Protein AF-A0A1F8JS07-F1 (afdb_monomer_lite)

Radius of gyration: 33.63 Å; chains: 1; bounding box: 83×25×82 Å

Secondary structure (DSSP, 8-state):
---PPPHHHHHHHHHHHHHHHHHHHHHHHHHHHHHTTS-----------TTEEEEEEEESBSS-EEEEEETT-BHHHHTTTSPBPTTB-TTGGG--PBP-TTEEEEEPBPP--

pLDDT: mean 85.99, std 13.15, range [44.19, 96.38]

Structure (mmCIF, N/CA/C/O backbone):
data_AF-A0A1F8JS07-F1
#
_entry.id   AF-A0A1F8JS07-F1
#
loop_
_atom_site.group_PDB
_atom_site.id
_atom_site.type_symbol
_atom_site.label_atom_id
_atom_site.label_alt_id
_atom_site.label_comp_id
_atom_site.label_asym_id
_atom_site.label_entity_id
_atom_site.label_seq_id
_atom_site.pdbx_PDB_ins_code
_atom_site.Cartn_x
_atom_site.Cartn_y
_atom_site.Cartn_z
_atom_site.occupancy
_atom_site.B_iso_or_equiv
_atom_site.auth_seq_id
_atom_site.auth_comp_id
_atom_site.auth_asym_id
_atom_site.auth_atom_id
_atom_site.pdbx_PDB_model_num
ATOM 1 N N . MET A 1 1 ? 57.724 15.521 -56.483 1.00 44.19 1 MET A N 1
ATOM 2 C CA . MET A 1 1 ? 58.645 15.297 -55.344 1.00 44.19 1 MET A CA 1
ATOM 3 C C . MET A 1 1 ? 57.844 14.746 -54.173 1.00 44.19 1 MET A C 1
ATOM 5 O O . MET A 1 1 ? 56.976 15.453 -53.682 1.00 44.19 1 MET A O 1
ATOM 9 N N . LYS A 1 2 ? 58.064 13.491 -53.761 1.00 54.97 2 LYS A N 1
ATOM 10 C CA . LYS A 1 2 ? 57.433 12.936 -52.552 1.00 54.97 2 LYS A CA 1
ATOM 11 C C . LYS A 1 2 ? 58.319 13.303 -51.362 1.00 54.97 2 LYS A C 1
ATOM 13 O O . LYS A 1 2 ? 59.389 12.723 -51.215 1.00 54.97 2 LYS A O 1
ATOM 18 N N . LYS A 1 3 ? 57.925 14.303 -50.571 1.00 73.44 3 LYS A N 1
ATOM 19 C CA . LYS A 1 3 ? 58.585 14.574 -49.288 1.00 73.44 3 LYS A CA 1
ATOM 20 C C . LYS A 1 3 ? 58.108 13.502 -48.312 1.00 73.44 3 LYS A C 1
ATOM 22 O O . LYS A 1 3 ? 56.935 13.479 -47.955 1.00 73.44 3 LYS A O 1
ATOM 27 N N . SER A 1 4 ?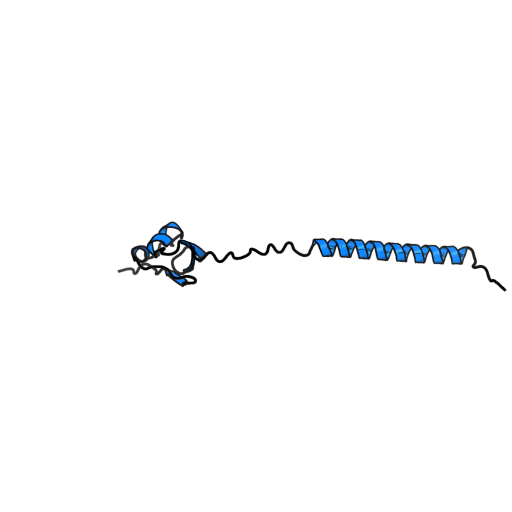 58.988 12.555 -47.997 1.00 79.19 4 SER A N 1
ATOM 28 C CA . SER A 1 4 ? 58.749 11.604 -46.914 1.00 79.19 4 SER A CA 1
ATOM 29 C C . SER A 1 4 ? 58.828 12.362 -45.598 1.00 79.19 4 SER A C 1
ATOM 31 O O . SER A 1 4 ? 59.750 13.154 -45.419 1.00 79.19 4 SER A O 1
ATOM 33 N N . LEU A 1 5 ? 57.875 12.108 -44.708 1.00 82.00 5 LEU A N 1
ATOM 34 C CA . LEU A 1 5 ? 57.876 12.647 -43.351 1.00 82.00 5 LEU A CA 1
ATOM 35 C C . LEU A 1 5 ? 59.124 12.171 -42.598 1.00 82.00 5 LEU A C 1
ATOM 37 O O . LEU A 1 5 ? 59.589 11.039 -42.799 1.00 82.00 5 LEU A O 1
ATOM 41 N N . GLU A 1 6 ? 59.657 13.028 -41.734 1.00 89.56 6 GLU A N 1
ATOM 42 C CA . GLU A 1 6 ? 60.784 12.683 -40.875 1.00 89.56 6 GLU A CA 1
ATOM 43 C C . GLU A 1 6 ? 60.348 11.687 -39.790 1.00 89.56 6 GLU A C 1
ATOM 45 O O . GLU A 1 6 ? 59.177 11.587 -39.417 1.00 89.56 6 GLU A O 1
ATOM 50 N N . LYS A 1 7 ? 61.296 10.903 -39.265 1.00 89.00 7 LYS A N 1
ATOM 51 C CA . LYS A 1 7 ? 60.994 9.870 -38.254 1.00 89.00 7 LYS A CA 1
ATOM 52 C C . LYS A 1 7 ? 60.319 10.452 -37.000 1.00 89.00 7 LYS A C 1
ATOM 54 O O . LYS A 1 7 ? 59.499 9.779 -36.382 1.00 89.00 7 LYS A O 1
ATOM 59 N N . SER A 1 8 ? 60.653 11.692 -36.645 1.00 89.44 8 SER A N 1
ATOM 60 C CA . SER A 1 8 ? 60.054 12.454 -35.542 1.00 89.44 8 SER A CA 1
ATOM 61 C C . SER A 1 8 ? 58.581 12.793 -35.794 1.00 89.44 8 SER A C 1
ATOM 63 O O . SER A 1 8 ? 57.759 12.672 -34.888 1.00 89.44 8 SER A O 1
ATOM 65 N N . GLU A 1 9 ? 58.224 13.152 -37.026 1.00 90.38 9 GLU A N 1
ATOM 66 C CA . GLU A 1 9 ? 56.847 13.462 -37.422 1.00 90.38 9 GLU A CA 1
ATOM 67 C C . GLU A 1 9 ? 55.972 12.206 -37.390 1.00 90.38 9 GLU A C 1
ATOM 69 O O . GLU A 1 9 ? 54.854 12.238 -36.881 1.00 90.38 9 GLU A O 1
ATOM 74 N N . TRP A 1 10 ? 56.508 11.066 -37.837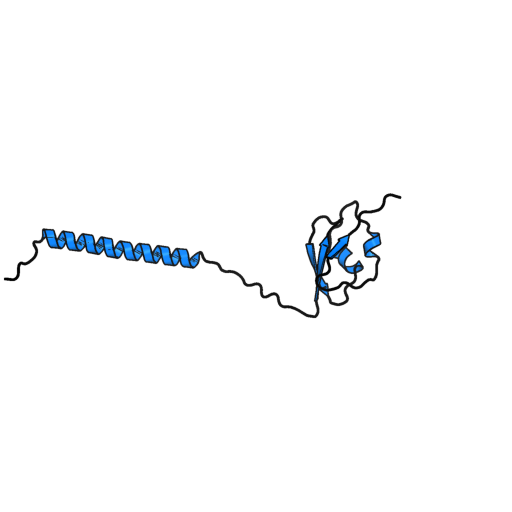 1.00 92.31 10 TRP A N 1
ATOM 75 C CA . TRP A 1 10 ? 55.833 9.773 -37.704 1.00 92.31 10 TRP A CA 1
ATOM 76 C C . TRP A 1 10 ? 55.570 9.389 -36.249 1.00 92.31 10 TRP A C 1
ATOM 78 O O . TRP A 1 10 ? 54.503 8.858 -35.938 1.00 92.31 10 TRP A O 1
ATOM 88 N N . PHE A 1 11 ? 56.516 9.677 -35.352 1.00 94.31 11 PHE A N 1
ATOM 89 C CA . PHE A 1 11 ? 56.336 9.424 -33.927 1.00 94.31 11 PHE A CA 1
ATOM 90 C C . PHE A 1 11 ? 55.212 10.287 -33.339 1.00 94.31 11 PHE A C 1
ATOM 92 O O . PHE A 1 11 ? 54.354 9.764 -32.634 1.00 94.31 11 PHE A O 1
ATOM 99 N N . LEU A 1 12 ? 55.160 11.578 -33.685 1.00 93.94 12 LEU A N 1
ATOM 100 C CA . LEU A 1 12 ? 54.079 12.474 -33.262 1.00 93.94 12 LEU A CA 1
ATOM 101 C C . LEU A 1 12 ? 52.713 12.018 -33.785 1.00 93.94 12 LEU A C 1
ATOM 103 O O . LEU A 1 12 ? 51.741 11.979 -33.038 1.00 93.94 12 LEU A O 1
ATOM 107 N N . ILE A 1 13 ? 52.625 11.623 -35.054 1.00 94.12 13 ILE A N 1
ATOM 108 C CA . ILE A 1 13 ? 51.368 11.122 -35.627 1.00 94.12 13 ILE A CA 1
ATOM 109 C C . ILE A 1 13 ? 50.908 9.859 -34.886 1.00 94.12 13 ILE A C 1
ATOM 111 O O . ILE A 1 13 ? 49.729 9.735 -34.555 1.00 94.12 13 ILE A O 1
ATOM 115 N N . ALA A 1 14 ? 51.829 8.945 -34.574 1.00 94.25 14 ALA A N 1
ATOM 116 C CA . ALA A 1 14 ? 51.511 7.719 -33.850 1.00 94.25 14 ALA A CA 1
ATOM 117 C C . ALA A 1 14 ? 51.017 7.986 -32.416 1.00 94.25 14 ALA A C 1
ATOM 119 O O . ALA A 1 14 ? 50.084 7.319 -31.963 1.00 94.25 14 ALA A O 1
ATOM 120 N N . THR A 1 15 ? 51.590 8.965 -31.708 1.00 95.12 15 THR A N 1
ATOM 121 C CA . THR A 1 15 ? 51.142 9.324 -30.353 1.00 95.12 15 THR A CA 1
ATOM 122 C C . THR A 1 15 ? 49.781 10.015 -30.359 1.00 95.12 15 THR A C 1
ATOM 124 O O . THR A 1 15 ? 48.932 9.687 -29.534 1.00 95.12 15 THR A O 1
ATOM 127 N N . PHE A 1 16 ? 49.511 10.912 -31.312 1.00 95.69 16 PHE A N 1
ATOM 128 C CA . PHE A 1 16 ? 48.179 11.509 -31.447 1.00 95.69 16 PHE A CA 1
ATOM 129 C C . PHE A 1 16 ? 47.118 10.467 -31.810 1.00 95.69 16 PHE A C 1
ATOM 131 O O . PHE A 1 16 ? 46.020 10.488 -31.253 1.00 95.69 16 PHE A O 1
ATOM 138 N N . LEU A 1 17 ? 47.449 9.518 -32.690 1.00 95.31 17 LEU A N 1
ATOM 139 C CA . LEU A 1 17 ? 46.542 8.437 -33.065 1.00 95.31 17 LEU A CA 1
ATOM 140 C C . LEU A 1 17 ? 46.221 7.525 -31.870 1.00 95.31 17 LEU A C 1
ATOM 142 O O . LEU A 1 17 ? 45.063 7.154 -31.679 1.00 95.31 17 LEU A O 1
ATOM 146 N N . SER A 1 18 ? 47.214 7.189 -31.039 1.00 94.88 18 SER A N 1
ATOM 147 C CA . SER A 1 18 ? 46.994 6.340 -29.862 1.00 94.88 18 SER A CA 1
ATOM 148 C C . SER A 1 18 ? 46.135 7.034 -28.802 1.00 94.88 18 SER A C 1
ATOM 150 O O . SER A 1 18 ? 45.213 6.415 -28.269 1.00 94.88 18 SER A O 1
ATOM 152 N N . LEU A 1 19 ? 46.362 8.331 -28.559 1.00 94.62 19 LEU A N 1
ATOM 153 C CA . LEU A 1 19 ? 45.531 9.145 -27.669 1.00 94.62 19 LEU A CA 1
ATOM 154 C C . LEU A 1 19 ? 44.087 9.235 -28.169 1.00 94.62 19 LEU A C 1
ATOM 156 O O . LEU A 1 19 ? 43.148 9.126 -27.380 1.00 94.62 19 LEU A O 1
ATOM 160 N N . PHE A 1 20 ? 43.901 9.383 -29.481 1.00 94.50 20 PHE A N 1
ATOM 161 C CA . PHE A 1 20 ? 42.575 9.414 -30.085 1.00 94.50 20 PHE A CA 1
ATOM 162 C C . PHE A 1 20 ? 41.837 8.089 -29.863 1.00 94.50 20 PHE A C 1
ATOM 164 O O . PHE A 1 20 ? 40.735 8.090 -29.324 1.00 94.50 20 PHE A O 1
ATOM 171 N N . ILE A 1 21 ? 42.460 6.946 -30.168 1.00 94.00 21 ILE A N 1
ATOM 172 C CA . ILE A 1 21 ? 41.859 5.616 -29.964 1.00 94.00 21 ILE A CA 1
ATOM 173 C C . ILE A 1 21 ? 41.523 5.371 -28.484 1.00 94.00 21 ILE A C 1
ATOM 175 O O . ILE A 1 21 ? 40.431 4.888 -28.172 1.00 94.00 21 ILE A O 1
ATOM 179 N N . ALA A 1 22 ? 42.418 5.747 -27.566 1.00 92.06 22 ALA A N 1
ATOM 180 C CA . ALA A 1 22 ? 42.179 5.645 -26.128 1.00 92.06 22 ALA A CA 1
ATOM 181 C C . ALA A 1 22 ? 40.964 6.478 -25.681 1.00 92.06 22 ALA A C 1
ATOM 183 O O . ALA A 1 22 ? 40.148 5.996 -24.896 1.00 92.06 22 ALA A O 1
ATOM 184 N N . SER A 1 23 ? 40.786 7.682 -26.233 1.00 89.50 23 SER A N 1
ATOM 185 C CA . SER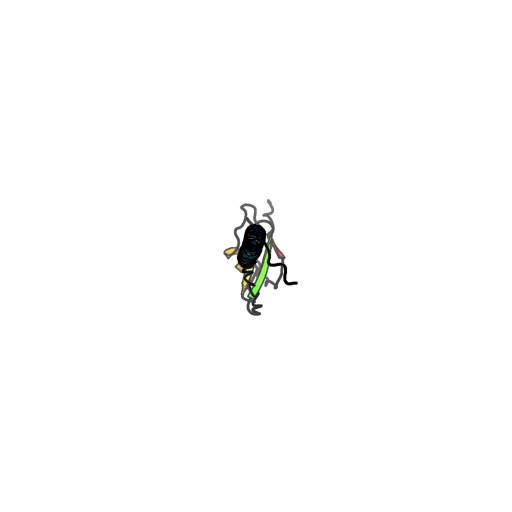 A 1 23 ? 39.616 8.526 -25.964 1.00 89.50 23 SER A CA 1
ATOM 186 C C . SER A 1 23 ? 38.305 7.854 -26.393 1.00 89.50 23 SER A C 1
ATOM 188 O O . SER A 1 23 ? 37.351 7.807 -25.614 1.00 89.50 23 SER A O 1
ATOM 190 N N . PHE A 1 24 ? 38.264 7.236 -27.582 1.00 91.50 24 PHE A N 1
ATOM 191 C CA . PHE A 1 24 ? 37.085 6.482 -28.038 1.00 91.50 24 PHE A CA 1
ATOM 192 C C . PHE A 1 24 ? 36.779 5.272 -27.153 1.00 91.50 24 PHE A C 1
ATOM 194 O O . PHE A 1 24 ? 35.609 5.001 -26.874 1.00 91.50 24 PHE A O 1
ATOM 201 N N . ALA A 1 25 ? 37.808 4.556 -26.693 1.00 89.06 25 ALA A N 1
ATOM 202 C CA . ALA A 1 25 ? 37.636 3.421 -25.793 1.00 89.06 25 ALA A CA 1
ATOM 203 C C . ALA A 1 25 ? 37.041 3.859 -24.446 1.00 89.06 25 ALA A C 1
ATOM 205 O O . ALA A 1 25 ? 36.067 3.263 -23.986 1.00 89.06 25 ALA A O 1
ATOM 206 N N . VAL A 1 26 ? 37.560 4.939 -23.853 1.00 88.75 26 VAL A N 1
ATOM 207 C CA . VAL A 1 26 ? 37.021 5.508 -22.609 1.00 88.75 26 VAL A CA 1
ATOM 208 C C . VAL A 1 26 ? 35.585 5.987 -22.813 1.00 88.75 26 VAL A C 1
ATOM 210 O O . VAL A 1 26 ? 34.718 5.622 -22.027 1.00 88.75 26 VAL A O 1
ATOM 213 N N . ALA A 1 27 ? 35.292 6.716 -23.893 1.00 83.56 27 ALA A N 1
ATOM 214 C CA . ALA A 1 27 ? 33.937 7.175 -24.196 1.00 83.56 27 ALA A CA 1
ATOM 215 C C . ALA A 1 27 ? 32.942 6.009 -24.334 1.00 83.56 27 ALA A C 1
ATOM 217 O O . ALA A 1 27 ? 31.841 6.071 -23.788 1.00 83.56 27 ALA A O 1
ATOM 218 N N . LYS A 1 28 ? 33.337 4.915 -25.000 1.00 81.62 28 LYS A N 1
ATOM 219 C CA . LYS A 1 28 ? 32.523 3.695 -25.102 1.00 81.62 28 LYS A CA 1
ATOM 220 C C . LYS A 1 28 ? 32.313 3.035 -23.743 1.00 81.62 28 LYS A C 1
ATOM 222 O O . LYS A 1 28 ? 31.182 2.687 -23.432 1.00 81.62 28 LYS A O 1
ATOM 227 N N . ILE A 1 29 ? 33.359 2.884 -22.931 1.00 82.00 29 ILE A N 1
ATOM 228 C CA . ILE A 1 29 ? 33.259 2.281 -21.592 1.00 82.00 29 ILE A CA 1
ATOM 229 C C . ILE A 1 29 ? 32.324 3.101 -20.698 1.00 82.00 29 ILE A C 1
ATOM 231 O O . ILE A 1 29 ? 31.470 2.533 -20.019 1.00 82.00 29 ILE A O 1
ATOM 235 N N . THR A 1 30 ? 32.437 4.428 -20.724 1.00 80.12 30 THR A N 1
ATOM 236 C CA . THR A 1 30 ? 31.564 5.321 -19.956 1.00 80.12 30 THR A CA 1
ATOM 237 C C . THR A 1 30 ? 30.124 5.259 -20.460 1.00 80.12 30 THR A C 1
ATOM 239 O O . THR A 1 30 ? 29.210 5.196 -19.646 1.00 80.12 30 THR A O 1
ATOM 242 N N . ALA A 1 31 ? 29.905 5.189 -21.778 1.00 72.56 31 ALA A N 1
ATOM 243 C CA . ALA A 1 31 ? 28.573 5.018 -22.357 1.00 72.56 31 ALA A CA 1
ATOM 244 C C . ALA A 1 31 ? 27.943 3.660 -22.001 1.00 72.56 31 ALA A C 1
ATOM 246 O O . ALA A 1 31 ? 26.763 3.612 -21.672 1.00 72.56 31 ALA A O 1
ATOM 247 N N . TYR A 1 32 ? 28.717 2.568 -22.000 1.00 73.00 32 TYR A N 1
ATOM 248 C CA . TYR A 1 32 ? 28.233 1.254 -21.560 1.00 73.00 32 TYR A CA 1
ATOM 249 C C . TYR A 1 32 ? 27.873 1.242 -20.070 1.00 73.00 32 TYR A C 1
ATOM 251 O O . TYR A 1 32 ? 26.829 0.712 -19.706 1.00 73.00 32 TYR A O 1
ATOM 259 N N . ARG A 1 33 ? 28.692 1.866 -19.213 1.00 67.12 33 ARG A N 1
ATOM 260 C CA . ARG A 1 33 ? 28.399 1.990 -17.774 1.00 67.12 33 ARG A CA 1
ATOM 261 C C . ARG A 1 33 ? 27.206 2.900 -17.487 1.00 67.12 33 ARG A C 1
ATOM 263 O O . ARG A 1 33 ? 26.441 2.620 -16.571 1.00 67.12 33 ARG A O 1
ATOM 270 N N . ALA A 1 34 ? 27.037 3.966 -18.267 1.00 63.69 34 ALA A N 1
ATOM 271 C CA . ALA A 1 34 ? 25.868 4.836 -18.188 1.00 63.69 34 ALA A CA 1
ATOM 272 C C . ALA A 1 34 ? 24.598 4.120 -18.676 1.00 63.69 34 ALA A C 1
ATOM 274 O O . ALA A 1 34 ? 23.541 4.288 -18.082 1.00 63.69 34 ALA A O 1
ATOM 275 N N . GLY A 1 35 ? 24.714 3.270 -19.703 1.00 60.09 35 GLY A N 1
ATOM 276 C CA . GLY A 1 35 ? 23.617 2.434 -20.191 1.00 60.09 35 GLY A CA 1
ATOM 277 C C . GLY A 1 35 ? 23.168 1.363 -19.193 1.00 60.09 35 GLY A C 1
ATOM 278 O O . GLY A 1 35 ? 21.984 1.074 -19.132 1.00 60.09 35 GLY A O 1
ATOM 279 N N . SER A 1 36 ? 24.072 0.822 -18.368 1.00 57.44 36 SER A N 1
ATOM 280 C CA . SER A 1 36 ? 23.721 -0.120 -17.290 1.00 57.44 36 SER A CA 1
ATOM 281 C C . SER A 1 36 ? 23.162 0.542 -16.024 1.00 57.44 36 SER A C 1
ATOM 283 O O . SER A 1 36 ? 22.751 -0.161 -15.110 1.00 57.44 36 SER A O 1
ATOM 285 N N . ALA A 1 37 ? 23.202 1.876 -15.938 1.00 57.22 37 ALA A N 1
ATOM 286 C CA . ALA A 1 37 ? 22.686 2.643 -14.802 1.00 57.22 37 ALA A CA 1
ATOM 287 C C . ALA A 1 37 ? 21.277 3.212 -15.047 1.00 57.22 37 ALA A C 1
ATOM 289 O O . ALA A 1 37 ? 20.718 3.830 -14.146 1.00 57.22 37 ALA A O 1
ATOM 290 N N . LEU A 1 38 ? 20.727 3.020 -16.251 1.00 54.38 38 LEU A N 1
ATOM 291 C CA . LEU A 1 38 ? 19.317 3.248 -16.545 1.00 54.38 38 LEU A CA 1
ATOM 292 C C . LEU A 1 38 ? 18.627 1.881 -16.494 1.00 54.38 38 LEU A C 1
ATOM 294 O O . LEU A 1 38 ? 18.642 1.121 -17.455 1.00 54.38 38 LEU A O 1
ATOM 298 N N . ASP A 1 39 ? 18.284 1.464 -15.286 1.00 51.88 39 ASP A N 1
ATOM 299 C CA . ASP A 1 39 ? 16.895 1.515 -14.828 1.00 51.88 39 ASP A CA 1
ATOM 300 C C . ASP A 1 39 ? 16.153 0.271 -15.333 1.00 51.88 39 ASP A C 1
ATOM 302 O O . ASP A 1 39 ? 15.466 0.269 -16.355 1.00 51.88 39 ASP A O 1
ATOM 306 N N . GLU A 1 40 ? 16.308 -0.818 -14.579 1.00 60.25 40 GLU A N 1
ATOM 307 C CA . GLU A 1 40 ? 15.247 -1.813 -14.456 1.00 60.25 40 GLU A CA 1
ATOM 308 C C . GLU A 1 40 ? 14.064 -1.111 -13.773 1.00 60.25 40 GLU A C 1
ATOM 310 O O . GLU A 1 40 ? 13.834 -1.247 -12.576 1.00 60.25 40 GLU A O 1
ATOM 315 N N . VAL A 1 41 ? 13.334 -0.286 -14.526 1.00 61.50 41 VAL A N 1
ATOM 316 C CA . VAL A 1 41 ? 11.989 0.112 -14.125 1.00 61.50 41 VAL A CA 1
ATOM 317 C C . VAL A 1 41 ? 11.152 -1.142 -14.311 1.00 61.50 41 VAL A C 1
ATOM 319 O O . VAL A 1 41 ? 10.686 -1.434 -15.413 1.00 61.50 41 VAL A O 1
ATOM 322 N N . GLU A 1 42 ? 11.030 -1.927 -13.242 1.00 62.06 42 GLU A N 1
ATOM 323 C CA . GLU A 1 42 ? 9.982 -2.931 -13.121 1.00 62.06 42 GLU A CA 1
ATOM 324 C C . GLU A 1 42 ? 8.654 -2.194 -13.288 1.00 62.06 42 GLU A C 1
ATOM 326 O O . GLU A 1 42 ? 8.157 -1.515 -12.390 1.00 62.06 42 GLU A O 1
ATOM 331 N N . ILE A 1 43 ? 8.108 -2.260 -14.500 1.00 63.41 43 ILE A N 1
ATOM 332 C CA . ILE A 1 43 ? 6.726 -1.891 -14.749 1.00 63.41 43 ILE A CA 1
ATOM 333 C C . ILE A 1 43 ? 5.919 -2.969 -14.031 1.00 63.41 43 ILE A C 1
ATOM 335 O O . ILE A 1 43 ? 5.695 -4.049 -14.578 1.00 63.41 43 ILE A O 1
ATOM 339 N N . GLU A 1 44 ? 5.538 -2.707 -12.781 1.00 66.00 44 GLU A N 1
ATOM 340 C CA . GLU A 1 44 ? 4.449 -3.437 -12.145 1.00 66.00 44 GLU A CA 1
ATOM 341 C C . GLU A 1 44 ? 3.214 -3.176 -13.011 1.00 66.00 44 GLU A C 1
ATOM 343 O O . GLU A 1 44 ? 2.590 -2.115 -12.944 1.00 66.00 44 GLU A O 1
ATOM 348 N N . GLU A 1 45 ? 2.904 -4.107 -13.914 1.00 67.12 45 GLU A N 1
ATOM 349 C CA . GLU A 1 45 ? 1.615 -4.105 -14.588 1.00 67.12 45 GLU A CA 1
ATOM 350 C C . GLU A 1 45 ? 0.555 -4.194 -13.489 1.00 67.12 45 GLU A C 1
ATOM 352 O O . GLU A 1 45 ? 0.381 -5.241 -12.861 1.00 67.12 45 GLU A O 1
ATOM 357 N N . GLU A 1 46 ? -0.148 -3.088 -13.229 1.00 66.00 46 GLU A N 1
ATOM 358 C CA . GLU A 1 46 ? -1.377 -3.114 -12.445 1.00 66.00 46 GLU A CA 1
ATOM 359 C C . GLU A 1 46 ? -2.386 -3.982 -13.204 1.00 66.00 46 GLU A C 1
ATOM 361 O O . GLU A 1 46 ? -3.160 -3.519 -14.047 1.00 66.00 46 GLU A O 1
ATOM 366 N N . VAL A 1 47 ? -2.360 -5.284 -12.925 1.00 67.12 47 VAL A N 1
ATOM 367 C CA . VAL A 1 47 ? -3.374 -6.221 -13.384 1.00 67.12 47 VAL A CA 1
ATOM 368 C C . VAL A 1 47 ? -4.671 -5.815 -12.698 1.00 67.12 47 VAL A C 1
ATOM 370 O O . VAL A 1 47 ? -4.915 -6.130 -11.533 1.00 67.12 47 VAL A O 1
ATOM 373 N N . PHE A 1 48 ? -5.507 -5.078 -13.427 1.00 68.62 48 PHE A N 1
ATOM 374 C CA . PHE A 1 48 ? -6.858 -4.747 -13.001 1.00 68.62 48 PHE A CA 1
ATOM 375 C C . PHE A 1 48 ? -7.683 -6.035 -12.934 1.00 68.62 48 PHE A C 1
ATOM 377 O O . PHE A 1 48 ? -8.272 -6.475 -13.923 1.00 68.62 48 PHE A O 1
ATOM 384 N N . ASP A 1 49 ? -7.712 -6.662 -11.762 1.00 77.69 49 ASP A N 1
ATOM 385 C CA . ASP A 1 49 ? -8.566 -7.813 -11.510 1.00 77.69 49 ASP A CA 1
ATOM 386 C C . ASP A 1 49 ? -9.965 -7.323 -11.074 1.00 77.69 49 ASP A C 1
ATOM 388 O O . ASP A 1 49 ? -10.128 -6.750 -9.991 1.00 77.69 49 ASP A O 1
ATOM 392 N N . PRO A 1 50 ? -11.023 -7.544 -11.881 1.00 77.00 50 PRO A N 1
ATOM 393 C CA . PRO A 1 50 ? -12.383 -7.128 -11.538 1.00 77.00 50 PRO A CA 1
ATOM 394 C C . PRO A 1 50 ? -12.959 -7.858 -10.310 1.00 77.00 50 PRO A C 1
ATOM 396 O O . PRO A 1 50 ? -14.072 -7.532 -9.872 1.00 77.00 50 PRO A O 1
ATOM 399 N N . ALA A 1 51 ? -12.256 -8.864 -9.778 1.00 89.38 51 ALA A N 1
ATOM 400 C CA . ALA A 1 51 ? -12.606 -9.596 -8.569 1.00 89.38 51 ALA A CA 1
ATOM 401 C C . ALA A 1 51 ? -12.095 -8.942 -7.274 1.00 89.38 51 ALA A C 1
ATOM 403 O O . ALA A 1 51 ? -12.531 -9.356 -6.197 1.00 89.38 51 ALA A O 1
ATOM 404 N N . VAL A 1 52 ? -11.249 -7.911 -7.347 1.00 92.88 52 VAL A N 1
ATOM 405 C CA . VAL A 1 52 ? -10.762 -7.148 -6.186 1.00 92.88 52 VAL A CA 1
ATOM 406 C C . VAL A 1 52 ? -11.284 -5.709 -6.198 1.00 92.88 52 VAL A C 1
ATOM 408 O O . VAL A 1 52 ? -11.678 -5.143 -7.214 1.00 92.88 52 VAL A O 1
ATOM 411 N N . VAL A 1 53 ? -11.365 -5.135 -5.005 1.00 93.06 53 VAL A N 1
ATOM 412 C CA . VAL A 1 53 ? -11.714 -3.747 -4.721 1.00 93.06 53 VAL A CA 1
ATOM 413 C C . VAL A 1 53 ? -10.630 -3.185 -3.828 1.00 93.06 53 VAL A C 1
ATOM 415 O O . VAL A 1 53 ? -10.373 -3.706 -2.741 1.00 93.06 53 VAL A O 1
ATOM 418 N N . THR A 1 54 ? -10.030 -2.103 -4.285 1.00 94.06 54 THR A N 1
ATOM 419 C CA . THR A 1 54 ? -8.976 -1.393 -3.584 1.00 94.06 54 THR A CA 1
ATOM 420 C C . THR A 1 54 ? -9.583 -0.205 -2.850 1.00 94.06 54 THR A C 1
ATOM 422 O O . THR A 1 54 ? -10.392 0.533 -3.413 1.00 94.06 54 THR A O 1
ATOM 425 N N . VAL A 1 55 ? -9.254 -0.035 -1.571 1.00 95.25 55 VAL A N 1
ATOM 426 C CA . VAL A 1 55 ? -9.731 1.088 -0.751 1.00 95.25 55 VAL A CA 1
ATOM 427 C C . VAL A 1 55 ? -8.592 1.731 0.017 1.00 95.25 55 VAL A C 1
ATOM 429 O O . VAL A 1 55 ? -7.684 1.053 0.491 1.00 95.25 55 VAL A O 1
ATOM 432 N N . ILE A 1 56 ? -8.680 3.043 0.211 1.00 96.38 56 ILE A N 1
ATOM 433 C CA . ILE A 1 56 ? -7.678 3.821 0.938 1.00 96.38 56 ILE A CA 1
ATOM 434 C C . ILE A 1 56 ? -8.207 4.082 2.345 1.00 96.38 56 ILE A C 1
ATOM 436 O O . ILE A 1 56 ? -9.222 4.757 2.522 1.00 96.38 56 ILE A O 1
ATOM 440 N N . VAL A 1 57 ? -7.521 3.586 3.368 1.00 95.94 57 VAL A N 1
ATOM 441 C CA . VAL A 1 57 ? -7.944 3.745 4.763 1.00 95.94 57 VAL A CA 1
ATOM 442 C C . VAL A 1 57 ? -7.172 4.888 5.417 1.00 95.94 57 VAL A C 1
ATOM 444 O O . VAL A 1 57 ? -5.945 4.930 5.385 1.00 95.94 57 VAL A O 1
ATOM 447 N N . ARG A 1 58 ? -7.893 5.840 6.018 1.00 95.94 58 ARG A N 1
ATOM 448 C CA . ARG A 1 58 ? -7.336 7.037 6.675 1.00 95.94 58 ARG A CA 1
ATOM 449 C C . ARG A 1 58 ? -8.030 7.308 8.016 1.00 95.94 58 ARG A C 1
ATOM 451 O O . ARG A 1 58 ? -9.062 6.717 8.322 1.00 95.94 58 ARG A O 1
ATOM 458 N N . GLY A 1 59 ? -7.502 8.246 8.807 1.00 94.69 59 GLY A N 1
ATOM 459 C CA . GLY A 1 59 ? -8.123 8.708 10.058 1.00 94.69 59 GLY A CA 1
ATOM 460 C C . GLY A 1 59 ? -7.484 8.104 11.310 1.00 94.69 59 GLY A C 1
ATOM 461 O O . GLY A 1 59 ? -6.268 8.182 11.480 1.00 94.69 59 GLY A O 1
ATOM 462 N N . ALA A 1 60 ? -8.295 7.528 12.203 1.00 95.06 60 ALA A N 1
ATOM 463 C CA . ALA A 1 60 ? -7.857 6.903 13.458 1.00 95.06 60 ALA A CA 1
ATOM 464 C C . ALA A 1 60 ? -7.224 5.507 13.248 1.00 95.06 60 ALA A C 1
ATOM 466 O O . ALA A 1 60 ? -7.597 4.514 13.870 1.00 95.06 60 ALA A O 1
ATOM 467 N N . VAL A 1 61 ? -6.256 5.437 12.342 1.00 95.19 61 VAL A N 1
ATOM 468 C CA . VAL A 1 61 ? -5.426 4.264 12.031 1.00 95.19 61 VAL A CA 1
ATOM 469 C C . VAL A 1 61 ? -3.969 4.601 12.333 1.00 95.19 61 VAL A C 1
ATOM 471 O O . VAL A 1 61 ? -3.624 5.788 12.338 1.00 95.19 61 VAL A O 1
ATOM 474 N N . GLU A 1 62 ? -3.142 3.603 12.647 1.00 95.00 62 GLU A N 1
ATOM 475 C CA . GLU A 1 62 ? -1.719 3.826 12.960 1.00 95.00 62 GLU A CA 1
ATOM 476 C C . GLU A 1 62 ? -1.027 4.514 11.780 1.00 95.00 62 GLU A C 1
ATOM 478 O O . GLU A 1 62 ? -0.559 5.647 11.915 1.00 95.00 62 GLU A O 1
ATOM 483 N N . GLU A 1 63 ? -1.133 3.902 10.599 1.00 94.50 63 GLU A N 1
ATOM 484 C CA . GLU A 1 63 ? -0.628 4.429 9.334 1.00 94.50 63 GLU A CA 1
ATOM 485 C C . GLU A 1 63 ? -1.723 4.364 8.254 1.00 94.50 63 GLU A C 1
ATOM 487 O O . GLU A 1 63 ? -2.442 3.362 8.167 1.00 94.50 63 GLU A O 1
ATOM 492 N N . PRO A 1 64 ? -1.911 5.427 7.448 1.00 94.38 64 PRO A N 1
ATOM 493 C CA . PRO A 1 64 ? -2.769 5.375 6.271 1.00 94.38 64 PRO A CA 1
ATOM 494 C C . PRO A 1 64 ? -2.229 4.373 5.253 1.00 94.38 64 PRO A C 1
ATOM 496 O O . PRO A 1 64 ? -1.053 4.434 4.907 1.00 94.38 64 PRO A O 1
ATOM 499 N N . LEU A 1 65 ? -3.086 3.493 4.743 1.00 95.00 65 LEU A N 1
ATOM 500 C CA . LEU A 1 65 ? -2.668 2.466 3.793 1.00 95.00 65 LEU A CA 1
ATOM 501 C C . LEU A 1 65 ? -3.786 2.096 2.819 1.00 95.00 65 LEU A C 1
ATOM 503 O O . LEU A 1 65 ? -4.974 2.302 3.092 1.00 95.00 65 LEU A O 1
ATOM 507 N N . GLU A 1 66 ? -3.382 1.545 1.683 1.00 94.69 66 GLU A N 1
ATOM 508 C CA . GLU A 1 66 ? -4.266 1.036 0.646 1.00 94.69 66 GLU A CA 1
ATOM 509 C C . GLU A 1 66 ? -4.436 -0.481 0.798 1.00 94.69 66 GLU A C 1
ATOM 511 O O . GLU A 1 66 ? -3.468 -1.211 1.004 1.00 94.69 66 GLU A O 1
ATOM 516 N N . VAL A 1 67 ? -5.682 -0.959 0.774 1.00 94.00 67 VAL A N 1
ATOM 517 C CA . VAL A 1 67 ? -6.019 -2.373 0.982 1.00 94.00 67 VAL A CA 1
ATOM 518 C C . VAL A 1 67 ? -6.775 -2.895 -0.225 1.00 94.00 67 VAL A C 1
ATOM 520 O O . VAL A 1 67 ? -7.867 -2.410 -0.524 1.00 94.00 67 VAL A O 1
ATOM 523 N N . ALA A 1 68 ? -6.248 -3.950 -0.844 1.00 93.44 68 ALA A N 1
ATOM 524 C CA . ALA A 1 68 ? -6.987 -4.768 -1.794 1.00 93.44 68 ALA A CA 1
ATOM 525 C C . ALA A 1 68 ? -7.818 -5.829 -1.052 1.00 93.44 68 ALA A C 1
ATOM 527 O O . ALA A 1 68 ? -7.314 -6.592 -0.221 1.00 93.44 68 ALA A O 1
ATOM 528 N N . LEU A 1 69 ? -9.115 -5.871 -1.339 1.00 93.44 69 LEU A N 1
ATOM 529 C CA . LEU A 1 69 ? -10.080 -6.802 -0.757 1.00 93.44 69 LEU A CA 1
ATOM 530 C C . LEU A 1 69 ? -10.909 -7.469 -1.854 1.00 93.44 69 LEU A C 1
ATOM 532 O O . LEU A 1 69 ? -11.130 -6.864 -2.896 1.00 93.44 69 LEU A O 1
ATOM 536 N N . PRO A 1 70 ? -11.434 -8.684 -1.637 1.00 93.62 70 PRO A N 1
ATOM 537 C CA . PRO A 1 70 ? -12.313 -9.316 -2.611 1.00 93.62 70 PRO A CA 1
ATOM 538 C C . PRO A 1 70 ? -13.584 -8.488 -2.846 1.00 93.62 70 PRO A C 1
ATOM 540 O O . PRO A 1 70 ? -14.119 -7.839 -1.940 1.00 93.62 70 PRO A O 1
ATOM 543 N N . LYS A 1 71 ? -14.114 -8.547 -4.066 1.00 92.56 71 LYS A N 1
ATOM 544 C CA . LYS A 1 71 ? -15.379 -7.915 -4.442 1.00 92.56 71 LYS A CA 1
ATOM 545 C C . LYS A 1 71 ? -16.500 -8.355 -3.507 1.00 92.56 71 LYS A C 1
ATOM 547 O O . LYS A 1 71 ? -16.717 -9.539 -3.272 1.00 92.56 71 LYS A O 1
ATOM 552 N N . GLY A 1 72 ? -17.232 -7.374 -2.984 1.00 92.69 72 GLY A N 1
ATOM 553 C CA . GLY A 1 72 ? -18.273 -7.608 -1.982 1.00 92.69 72 GLY A CA 1
ATOM 554 C C . GLY A 1 72 ? -17.775 -7.575 -0.535 1.00 92.69 72 GLY A C 1
ATOM 555 O O . GLY A 1 72 ? -18.579 -7.794 0.375 1.00 92.69 72 GLY A O 1
ATOM 556 N N . ALA A 1 73 ? -16.496 -7.259 -0.304 1.00 94.31 73 ALA A N 1
ATOM 557 C CA . ALA A 1 73 ? -15.987 -6.991 1.032 1.00 94.31 73 ALA A CA 1
ATOM 558 C C . ALA A 1 73 ? -16.733 -5.833 1.708 1.00 94.31 73 ALA A C 1
ATOM 560 O O . ALA A 1 73 ? -17.217 -4.879 1.083 1.00 94.31 73 ALA A O 1
ATOM 561 N N . ARG A 1 74 ? -16.834 -5.936 3.028 1.00 95.75 74 ARG A N 1
ATOM 562 C CA . ARG A 1 74 ? -17.543 -5.004 3.899 1.00 95.75 74 ARG A CA 1
ATOM 563 C C . ARG A 1 74 ? -16.563 -4.195 4.731 1.00 95.75 74 ARG A C 1
ATOM 565 O O . ARG A 1 74 ? -15.427 -4.599 4.962 1.00 95.75 74 ARG A O 1
ATOM 572 N N . ILE A 1 75 ? -17.055 -3.090 5.293 1.00 94.62 75 ILE A N 1
ATOM 573 C CA . ILE A 1 75 ? -16.294 -2.293 6.269 1.00 94.62 75 ILE A CA 1
ATOM 574 C C . ILE A 1 75 ? -15.797 -3.170 7.431 1.00 94.62 75 ILE A C 1
ATOM 576 O O . ILE A 1 75 ? -14.692 -2.964 7.919 1.00 94.62 75 ILE A O 1
ATOM 580 N N . SER A 1 76 ? -16.563 -4.180 7.853 1.00 94.25 76 SER A N 1
ATOM 581 C CA . SER A 1 76 ? -16.141 -5.122 8.898 1.00 94.25 76 SER A CA 1
ATOM 582 C C . SER A 1 76 ? -14.850 -5.871 8.595 1.00 94.25 76 SER A C 1
ATOM 584 O O . SER A 1 76 ? -14.097 -6.176 9.521 1.00 94.25 76 SER A O 1
ATOM 586 N N . ASP A 1 77 ? -14.579 -6.139 7.322 1.00 93.69 77 ASP A N 1
ATOM 587 C CA . ASP A 1 77 ? -13.470 -6.993 6.903 1.00 93.69 77 ASP A CA 1
ATOM 588 C C . ASP A 1 77 ? -12.138 -6.230 7.004 1.00 93.69 77 ASP A C 1
ATOM 590 O O . ASP A 1 77 ? -11.107 -6.810 7.360 1.00 93.69 77 ASP A O 1
ATOM 594 N N . LEU A 1 78 ? -12.188 -4.897 6.852 1.00 92.56 78 LEU A N 1
ATOM 595 C CA . LEU A 1 78 ? -11.049 -3.990 7.041 1.00 92.56 78 LEU A CA 1
ATOM 596 C C . LEU A 1 78 ? -10.460 -4.052 8.448 1.00 92.56 78 LEU A C 1
ATOM 598 O O . LEU A 1 78 ? -9.263 -3.845 8.622 1.00 92.56 78 LEU A O 1
ATOM 602 N N . LYS A 1 79 ? -11.268 -4.378 9.462 1.00 91.44 79 LYS A N 1
ATOM 603 C CA . LYS A 1 79 ? -10.804 -4.433 10.855 1.00 91.44 79 LYS A CA 1
ATOM 604 C C . LYS A 1 79 ? -9.644 -5.414 11.050 1.00 91.44 79 LYS A C 1
ATOM 606 O O . LYS A 1 79 ? -8.813 -5.203 11.923 1.00 91.44 79 LYS A O 1
ATOM 611 N N . SER A 1 80 ? -9.613 -6.492 10.267 1.00 90.88 80 SER A N 1
ATOM 612 C CA . SER A 1 80 ? -8.557 -7.510 10.332 1.00 90.88 80 SER A CA 1
ATOM 613 C C . SER A 1 80 ? -7.284 -7.127 9.570 1.00 90.88 80 SER A C 1
ATOM 615 O O . SER A 1 80 ? -6.249 -7.756 9.764 1.00 90.88 80 SER A O 1
ATOM 617 N N . LYS A 1 81 ? -7.363 -6.112 8.701 1.00 92.56 81 LYS A N 1
ATOM 618 C CA . LYS A 1 81 ? -6.294 -5.706 7.780 1.00 92.56 81 LYS A CA 1
ATOM 619 C C . LYS A 1 81 ? -5.595 -4.412 8.186 1.00 92.56 81 LYS A C 1
ATOM 621 O O . LYS A 1 81 ? -4.565 -4.089 7.614 1.00 92.56 81 LYS A O 1
ATOM 626 N N . VAL A 1 82 ? -6.150 -3.672 9.146 1.00 93.56 82 VAL A N 1
ATOM 627 C CA . VAL A 1 82 ? -5.681 -2.330 9.499 1.00 93.56 82 VAL A CA 1
ATOM 628 C C . VAL A 1 82 ? -5.358 -2.248 10.986 1.00 93.56 82 VAL A C 1
ATOM 630 O O . VAL A 1 82 ? -6.161 -2.647 11.832 1.00 93.56 82 VAL A O 1
ATOM 633 N N . ALA A 1 83 ? -4.196 -1.681 11.308 1.00 94.69 83 ALA A N 1
ATOM 634 C CA . ALA A 1 83 ? -3.824 -1.348 12.675 1.00 94.69 83 ALA A CA 1
ATOM 635 C C . ALA A 1 83 ? -4.531 -0.055 13.116 1.00 94.69 83 ALA A C 1
ATOM 637 O O . ALA A 1 83 ? -4.422 0.992 12.474 1.00 94.69 83 ALA A O 1
ATOM 638 N N . LEU A 1 84 ? -5.291 -0.133 14.209 1.00 94.12 84 LEU A N 1
ATOM 639 C CA . LEU A 1 84 ? -6.088 0.980 14.725 1.00 94.12 84 LEU A CA 1
ATOM 640 C C . LEU A 1 84 ? -5.379 1.660 15.892 1.00 94.12 84 LEU A C 1
ATOM 642 O O . LEU A 1 84 ? -4.893 0.974 16.792 1.00 94.12 84 LEU A O 1
ATOM 646 N N . LYS A 1 85 ? -5.447 2.993 15.935 1.00 94.69 85 LYS A N 1
ATOM 647 C CA . LYS A 1 85 ? -4.993 3.768 17.095 1.00 94.69 85 LYS A CA 1
ATOM 648 C C . LYS A 1 85 ? -5.842 3.464 18.328 1.00 94.69 85 LYS A C 1
ATOM 650 O O . LYS A 1 85 ? -6.996 3.036 18.238 1.00 94.69 85 LYS A O 1
ATOM 655 N N . LYS A 1 86 ? -5.290 3.731 19.516 1.00 92.06 86 LYS A N 1
ATOM 656 C CA . LYS A 1 86 ? -5.992 3.523 20.800 1.00 92.06 86 LYS A CA 1
ATOM 657 C C . LYS A 1 86 ? -7.295 4.324 20.914 1.00 92.06 86 LYS A C 1
ATOM 659 O O . LYS A 1 86 ? -8.225 3.862 21.571 1.00 92.06 86 LYS A O 1
ATOM 664 N N . ASP A 1 87 ? -7.363 5.490 20.276 1.00 93.25 87 ASP A N 1
ATOM 665 C CA . ASP A 1 87 ? -8.525 6.383 20.248 1.00 93.25 87 ASP A CA 1
ATOM 666 C C . ASP A 1 87 ? -9.508 6.075 19.107 1.00 93.25 87 ASP A C 1
ATOM 668 O O . ASP A 1 87 ? -10.467 6.816 18.925 1.00 93.25 87 ASP A O 1
ATOM 672 N N . ALA A 1 88 ? -9.313 5.002 18.336 1.00 93.25 88 ALA A N 1
ATOM 673 C CA . ALA A 1 88 ? -10.185 4.662 17.217 1.00 93.25 88 ALA A CA 1
ATOM 674 C C . ALA A 1 88 ? -11.557 4.137 17.667 1.00 93.25 88 ALA A C 1
ATOM 676 O O . ALA A 1 88 ? -11.667 3.308 18.580 1.00 93.25 88 ALA A O 1
ATOM 677 N N . ASP A 1 89 ? -12.616 4.548 16.966 1.00 94.12 89 ASP A N 1
ATOM 678 C CA . ASP A 1 89 ? -13.946 3.987 17.176 1.00 94.12 89 ASP A CA 1
ATOM 679 C C . ASP A 1 89 ? -14.067 2.594 16.537 1.00 94.12 89 ASP A C 1
ATOM 681 O O . ASP A 1 89 ? -14.318 2.419 15.342 1.00 94.12 89 ASP A O 1
ATOM 685 N N . LYS A 1 90 ? -13.945 1.559 17.370 1.00 90.94 90 LYS A N 1
ATOM 686 C CA . LYS A 1 90 ? -14.113 0.161 16.949 1.00 90.94 90 LYS A CA 1
ATOM 687 C C . LYS A 1 90 ? -15.551 -0.169 16.524 1.00 90.94 90 LYS A C 1
ATOM 689 O O . LYS A 1 90 ? -15.750 -1.190 15.860 1.00 90.94 90 LYS A O 1
ATOM 694 N N . ALA A 1 91 ? -16.553 0.628 16.907 1.00 91.62 91 ALA A N 1
ATOM 695 C CA . ALA A 1 91 ? -17.945 0.406 16.521 1.00 91.62 91 ALA A CA 1
ATOM 696 C C . ALA A 1 91 ? -18.190 0.718 15.038 1.00 91.62 91 ALA A C 1
ATOM 698 O O . ALA A 1 91 ? -19.031 0.061 14.421 1.00 91.62 91 ALA A O 1
ATOM 699 N N . PHE A 1 92 ? -17.402 1.616 14.439 1.00 92.06 92 PHE A N 1
ATOM 700 C CA . PHE A 1 92 ? -17.420 1.907 13.003 1.00 92.06 92 PHE A CA 1
ATOM 701 C C . PHE A 1 92 ? -17.339 0.636 12.139 1.00 92.06 92 PHE A C 1
ATOM 703 O O . PHE A 1 92 ? -18.104 0.471 11.187 1.00 92.06 92 PHE A O 1
ATOM 710 N N . PHE A 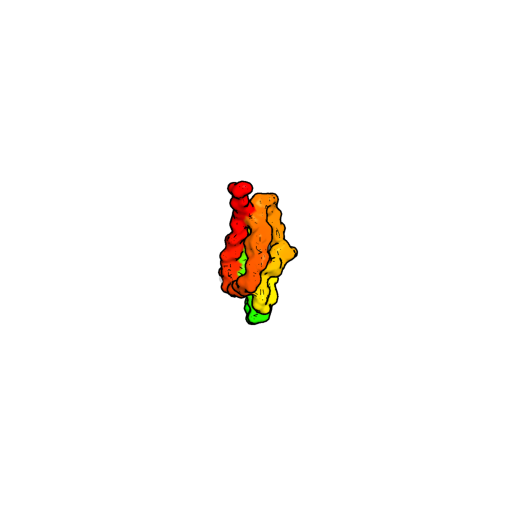1 93 ? -16.492 -0.317 12.534 1.00 91.88 93 PHE A N 1
ATOM 711 C CA . PHE A 1 93 ? -16.286 -1.579 11.820 1.00 91.88 93 PHE A CA 1
ATOM 712 C C . PHE A 1 93 ? -17.428 -2.594 11.979 1.00 91.88 93 PHE A C 1
ATOM 714 O O . PHE A 1 93 ? -17.436 -3.621 11.312 1.00 91.88 93 PHE A O 1
ATOM 721 N N . LYS A 1 94 ? -18.429 -2.345 12.831 1.00 92.00 94 LYS A N 1
ATOM 722 C CA . LYS A 1 94 ? -19.608 -3.228 12.931 1.00 92.00 94 LYS A CA 1
ATOM 723 C C . LYS A 1 94 ? -20.592 -3.033 11.770 1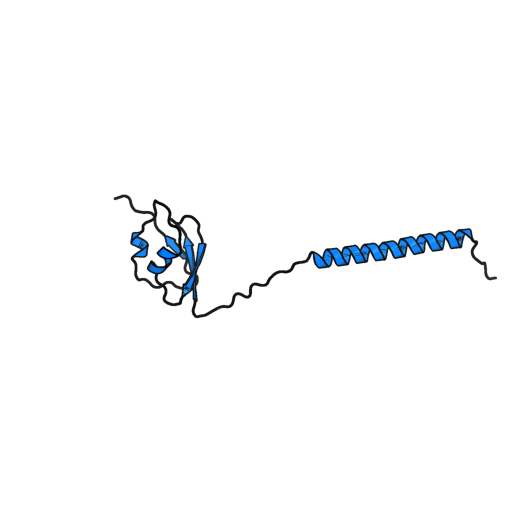.00 92.00 94 LYS A C 1
ATOM 725 O O . LYS A 1 94 ? -21.531 -3.814 11.618 1.00 92.00 94 LYS A O 1
ATOM 730 N N . ARG A 1 95 ? -20.399 -1.997 10.948 1.00 91.75 95 ARG A N 1
ATOM 731 C CA . ARG A 1 95 ? -21.264 -1.674 9.808 1.00 91.75 95 ARG A CA 1
ATOM 732 C C . ARG A 1 95 ? -21.117 -2.731 8.709 1.00 91.75 95 ARG A C 1
ATOM 734 O O . ARG A 1 95 ? -20.018 -3.015 8.250 1.00 91.75 95 ARG A O 1
ATOM 741 N N . ARG A 1 96 ? -22.245 -3.258 8.222 1.00 91.62 96 ARG A N 1
ATOM 742 C CA . ARG A 1 96 ? -22.298 -4.264 7.137 1.00 91.62 96 ARG A CA 1
ATOM 743 C C . ARG A 1 96 ? -22.315 -3.658 5.728 1.00 91.62 96 ARG A C 1
ATOM 745 O O . ARG A 1 96 ? -22.736 -4.310 4.777 1.00 91.62 96 ARG A O 1
ATOM 752 N N . ARG A 1 97 ? -21.898 -2.400 5.595 1.00 94.38 97 ARG A N 1
ATOM 753 C CA . ARG A 1 97 ? -21.873 -1.687 4.316 1.00 94.38 97 ARG A CA 1
ATOM 754 C C . ARG A 1 97 ? -20.774 -2.264 3.416 1.00 94.38 97 ARG A C 1
ATOM 756 O O . ARG A 1 97 ? -19.676 -2.532 3.899 1.00 94.38 97 ARG A O 1
ATOM 763 N N . LEU A 1 98 ? -21.088 -2.416 2.129 1.00 95.69 98 LEU A N 1
ATOM 764 C CA . LEU A 1 98 ? -20.145 -2.827 1.087 1.00 95.69 98 LEU A CA 1
ATOM 765 C C . LEU A 1 98 ? -19.180 -1.694 0.729 1.00 95.69 98 LEU A C 1
ATOM 767 O O . LEU A 1 98 ? -19.581 -0.526 0.679 1.00 95.69 98 LEU A O 1
ATOM 771 N N . LEU A 1 99 ? -17.934 -2.068 0.462 1.00 95.00 99 LEU A N 1
ATOM 772 C CA . LEU A 1 99 ? -16.881 -1.175 -0.007 1.00 95.00 99 LEU A CA 1
ATOM 773 C C . LEU A 1 99 ? -16.943 -1.012 -1.528 1.00 95.00 99 LEU A C 1
ATOM 775 O O . LEU A 1 99 ? -17.330 -1.937 -2.249 1.00 95.00 99 LEU A O 1
ATOM 779 N N . LYS A 1 100 ? -16.572 0.174 -2.012 1.00 94.19 100 LYS A N 1
ATOM 780 C CA . LYS A 1 100 ? -16.460 0.485 -3.443 1.00 94.19 100 LYS A CA 1
ATOM 781 C C . LYS A 1 100 ? -14.995 0.615 -3.849 1.00 94.19 100 LYS A C 1
ATOM 783 O O . LYS A 1 100 ? -14.174 1.018 -3.034 1.00 94.19 100 LYS A O 1
ATOM 788 N N . ASN A 1 101 ? -14.689 0.311 -5.111 1.00 93.94 101 ASN A N 1
ATOM 789 C CA . ASN A 1 101 ? -13.332 0.474 -5.633 1.00 93.94 101 ASN A CA 1
ATOM 790 C C . ASN A 1 101 ? -12.907 1.948 -5.582 1.00 93.94 101 ASN A C 1
ATOM 792 O O . ASN A 1 101 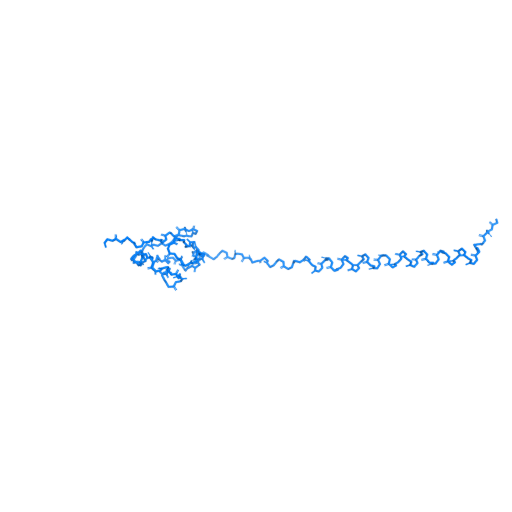? -13.704 2.818 -5.938 1.00 93.94 101 ASN A O 1
ATOM 796 N N . GLY A 1 102 ? -11.682 2.216 -5.142 1.00 92.44 102 GLY A N 1
ATOM 797 C CA . GLY A 1 102 ? -11.127 3.556 -4.959 1.00 92.44 102 GLY A CA 1
ATOM 798 C C . GLY A 1 102 ? -11.762 4.363 -3.819 1.00 92.44 102 GLY A C 1
ATOM 799 O O . GLY A 1 102 ? -11.539 5.568 -3.726 1.00 92.44 102 GLY A O 1
ATOM 800 N N . GLU A 1 103 ? -12.587 3.753 -2.958 1.00 94.31 103 GLU A N 1
ATOM 801 C CA . GLU A 1 103 ? -13.212 4.474 -1.846 1.00 94.31 103 GLU A CA 1
ATOM 802 C C . GLU A 1 103 ? -12.183 4.844 -0.769 1.00 94.31 103 GLU A C 1
ATOM 804 O O . GLU A 1 103 ? -11.371 4.021 -0.346 1.00 94.31 103 GLU A O 1
ATOM 809 N N . ILE A 1 104 ? -12.275 6.077 -0.262 1.00 96.31 104 ILE A N 1
ATOM 810 C CA . ILE A 1 104 ? -11.520 6.515 0.913 1.00 96.31 104 ILE A CA 1
ATOM 811 C C . ILE A 1 104 ? -12.362 6.264 2.168 1.00 96.31 104 ILE A C 1
ATOM 813 O O . ILE A 1 104 ? -13.381 6.920 2.396 1.00 96.31 104 ILE A O 1
ATOM 817 N N . VAL A 1 105 ? -11.920 5.336 3.013 1.00 95.31 105 VAL A N 1
ATOM 818 C CA . VAL A 1 105 ? -12.568 5.000 4.283 1.00 95.31 105 VAL A CA 1
ATOM 819 C C . VAL A 1 105 ? -11.924 5.802 5.409 1.00 95.31 105 VAL A C 1
ATOM 821 O O . VAL A 1 105 ? -10.786 5.553 5.806 1.00 95.31 105 VAL A O 1
ATOM 824 N N . LEU A 1 106 ? -12.674 6.760 5.951 1.00 95.56 106 LEU A N 1
ATOM 825 C CA . LEU A 1 106 ? -12.258 7.567 7.098 1.00 95.56 106 LEU A CA 1
ATOM 826 C C . LEU A 1 106 ? -12.704 6.900 8.403 1.00 95.56 106 LEU A C 1
ATOM 828 O O . LEU A 1 106 ? -13.896 6.855 8.708 1.00 95.56 106 LEU A O 1
ATOM 832 N N . VAL A 1 107 ? -11.743 6.400 9.179 1.00 94.88 107 VAL A N 1
ATOM 833 C CA . VAL A 1 107 ? -11.984 5.799 10.495 1.00 94.88 107 VAL A CA 1
ATOM 834 C C . VAL A 1 107 ? -12.126 6.913 11.537 1.00 94.88 107 VAL A C 1
ATOM 836 O O . VAL A 1 107 ? -11.169 7.667 11.751 1.00 94.88 107 VAL A O 1
ATOM 839 N N . PRO A 1 108 ? -13.292 7.045 12.194 1.00 94.38 108 PRO A N 1
ATOM 840 C CA . PRO A 1 108 ? -13.506 8.075 13.197 1.00 94.38 108 PRO A CA 1
ATOM 841 C C . PRO A 1 108 ? -12.797 7.743 14.514 1.00 94.38 108 PRO A C 1
ATOM 843 O O . PRO A 1 108 ? -12.528 6.583 14.839 1.00 94.38 108 PRO A O 1
ATOM 846 N N . LYS A 1 109 ? -12.522 8.788 15.297 1.00 94.12 109 LYS A N 1
ATOM 847 C CA . LYS A 1 109 ? -12.106 8.652 16.695 1.00 94.12 109 LYS A CA 1
ATOM 848 C C . LYS A 1 109 ? -13.311 8.310 17.567 1.00 94.12 109 LYS A C 1
ATOM 850 O O . LYS A 1 109 ? -14.441 8.667 17.240 1.00 94.12 109 LYS A O 1
ATOM 855 N N . LYS A 1 110 ? -13.066 7.642 18.687 1.00 91.25 110 LYS A N 1
ATOM 856 C CA . LYS A 1 110 ? -14.063 7.333 19.705 1.00 91.25 110 LYS A CA 1
ATOM 857 C C . LYS A 1 110 ? -14.581 8.645 20.297 1.00 91.25 110 LYS A C 1
ATOM 859 O O . LYS A 1 110 ? -13.800 9.418 20.848 1.00 91.25 110 LYS A O 1
ATOM 864 N N . SER A 1 111 ? -15.884 8.889 20.187 1.00 80.00 111 SER A N 1
ATOM 865 C CA . SER A 1 111 ? -16.534 9.949 20.954 1.00 80.00 111 SER A CA 1
ATOM 866 C C . SER A 1 111 ? -16.456 9.574 22.432 1.00 80.00 111 SER A C 1
ATOM 868 O O . SER A 1 111 ? -16.892 8.492 22.829 1.00 80.00 111 SER A O 1
ATOM 870 N N . VAL A 1 112 ? -15.819 10.431 23.225 1.00 65.31 112 VAL A N 1
ATOM 871 C CA . VAL A 1 112 ? -15.880 10.353 24.683 1.00 65.31 112 VAL A CA 1
ATOM 872 C C . VAL A 1 112 ? -17.254 10.902 25.062 1.00 65.31 112 VAL A C 1
ATOM 874 O O . VAL A 1 112 ? -17.451 12.113 25.024 1.00 65.31 112 VAL A O 1
ATOM 877 N N . GLU A 1 113 ? -18.205 10.003 25.298 1.00 49.44 113 GLU A N 1
ATOM 878 C CA . GLU A 1 113 ? -19.404 10.271 26.106 1.00 49.44 113 GLU A CA 1
ATOM 879 C C . GLU A 1 113 ? -19.109 9.886 27.556 1.00 49.44 113 GLU A C 1
ATOM 881 O O . GLU A 1 113 ? -18.435 8.841 27.754 1.00 49.44 113 GLU A O 1
#

Sequence (113 aa):
MKKSLEKSEWFLIATFLSLFIASFAVAKITAYRAGSALDEVEIEEEVFDPAVVTVIVRGAVEEPLEVALPKGARISDLKSKVALKKDADKAFFKRRRLLKNGEIVLVPKKSVE

Foldseek 3Di:
DDDDDDPVVVVVVVVVVVVVVVVVVVVVVVVVVVVVVPDPPPPPPPPPDVQWAKEWEDAQFPDTDIDIDGFFDALLVCVVVTHGHPQWDPVSNVDRDGDHHHYYHHTYGDDDD